Protein AF-A0A8I1U3Y4-F1 (afdb_monomer)

Secondary structure (DSSP, 8-state):
------SHHHHHHHHHHHHH-TT-HHHHHHHHHHHHHHHHHHTT-HHHHHHHHTTS-TTSHHHHHHHHHHHHTT-HHHHHHHHHHHHT-S-HHHHHHHHHHHHHHHHHT-HHHHHHHHHHHHHHHHHHHHHTT-TT----S------------------------

Nearest PDB structures (foldseek):
  4bwr-assembly1_A  TM=6.584E-01  e=5.621E-01  Escherichia coli CFT073
  2vgy-assembly1_A-2  TM=5.028E-01  e=1.736E+00  Yersinia enterocolitica
  1wy6-assembly1_A  TM=3.245E-01  e=4.566E+00  Sulfurisphaera tokodaii
  6l88-assembly1_D  TM=1.968E-01  e=3.308E+00  Homo sapiens

Solvent-accessible surface area (backbone atoms only — not comparable to full-atom values): 9854 Å² total; per-residue (Å²): 132,85,82,77,72,86,45,62,65,54,47,41,54,48,50,54,50,27,71,76,36,76,85,46,63,68,49,52,49,54,50,63,70,48,43,64,59,48,60,66,59,16,82,85,29,24,62,38,24,34,49,57,21,71,75,41,54,87,87,37,71,64,18,52,51,33,22,44,52,8,26,77,64,62,20,64,72,18,24,54,54,37,24,65,60,22,62,72,44,90,46,68,68,38,40,54,50,18,53,52,30,53,52,50,46,65,70,64,68,46,62,67,59,46,48,54,50,52,52,50,54,52,52,54,52,51,51,54,55,46,55,76,72,38,90,82,64,85,85,85,83,82,84,90,81,76,98,73,80,80,87,81,91,82,89,79,91,82,87,81,81,87,82,91,134

Structure (mmCIF, N/CA/C/O backbone):
data_AF-A0A8I1U3Y4-F1
#
_entry.id   AF-A0A8I1U3Y4-F1
#
loop_
_atom_site.group_PDB
_atom_site.id
_atom_site.type_symbol
_atom_site.label_atom_id
_atom_site.label_alt_id
_atom_site.label_comp_id
_atom_site.label_asym_id
_atom_site.label_entity_id
_atom_site.label_seq_id
_atom_site.pdbx_PDB_ins_code
_atom_site.Cartn_x
_atom_site.Cartn_y
_atom_site.Cartn_z
_atom_site.occupancy
_atom_site.B_iso_or_equiv
_atom_site.auth_seq_id
_atom_site.auth_comp_id
_atom_site.auth_asym_id
_atom_site.auth_atom_id
_atom_site.pdbx_PDB_model_num
ATOM 1 N N . MET A 1 1 ? 14.362 -3.508 -29.419 1.00 38.03 1 MET A N 1
ATOM 2 C CA . MET A 1 1 ? 13.524 -2.307 -29.218 1.00 38.03 1 MET A CA 1
ATOM 3 C C . MET A 1 1 ? 13.400 -2.056 -27.725 1.00 38.03 1 MET A C 1
ATOM 5 O O . MET A 1 1 ? 12.827 -2.890 -27.034 1.00 38.03 1 MET A O 1
ATOM 9 N N . SER A 1 2 ? 13.990 -0.974 -27.215 1.00 42.09 2 SER A N 1
ATOM 10 C CA . SER A 1 2 ? 13.897 -0.611 -25.798 1.00 42.09 2 SER A CA 1
ATOM 11 C C . SER A 1 2 ? 12.491 -0.092 -25.514 1.00 42.09 2 SER A C 1
ATOM 13 O O . SER A 1 2 ? 12.104 0.965 -26.009 1.00 42.09 2 SER A O 1
ATOM 15 N N . THR A 1 3 ? 11.697 -0.847 -24.757 1.00 50.81 3 THR A N 1
ATOM 16 C CA . THR A 1 3 ? 10.416 -0.363 -24.231 1.00 50.81 3 THR A CA 1
ATOM 17 C C . THR A 1 3 ? 10.704 0.754 -23.236 1.00 50.81 3 THR A C 1
ATOM 19 O O . THR A 1 3 ? 10.991 0.486 -22.074 1.00 50.81 3 THR A O 1
ATOM 22 N N . GLN A 1 4 ? 10.677 2.003 -23.705 1.00 54.47 4 GLN A N 1
ATOM 23 C CA . GLN A 1 4 ? 10.667 3.177 -22.838 1.00 54.47 4 GLN A CA 1
ATOM 24 C C . GLN A 1 4 ? 9.424 3.094 -21.948 1.00 54.47 4 GLN A C 1
ATOM 26 O O . GLN A 1 4 ? 8.303 3.228 -22.436 1.00 54.47 4 GLN A O 1
ATOM 31 N N . ILE A 1 5 ? 9.624 2.862 -20.655 1.00 61.03 5 ILE A N 1
ATOM 32 C CA . ILE A 1 5 ? 8.572 2.991 -19.648 1.00 61.03 5 ILE A CA 1
ATOM 33 C C . ILE A 1 5 ? 8.394 4.483 -19.387 1.00 61.03 5 ILE A C 1
ATOM 35 O O . ILE A 1 5 ? 9.286 5.141 -18.859 1.00 61.03 5 ILE A O 1
ATOM 39 N N . LYS A 1 6 ? 7.270 5.035 -19.857 1.00 65.19 6 LYS A N 1
ATOM 40 C CA . LYS A 1 6 ? 6.999 6.483 -19.858 1.00 65.19 6 LYS A CA 1
ATOM 41 C C . LYS A 1 6 ? 6.148 6.921 -18.668 1.00 65.19 6 LYS A C 1
ATOM 43 O O . LYS A 1 6 ? 5.980 8.119 -18.455 1.00 65.19 6 LYS A O 1
ATOM 48 N N . SER A 1 7 ? 5.594 5.978 -17.903 1.00 72.81 7 SER A N 1
ATOM 49 C CA . SER A 1 7 ? 4.665 6.279 -16.817 1.00 72.81 7 SER A CA 1
ATOM 50 C C . SER A 1 7 ? 4.727 5.284 -15.655 1.00 72.81 7 SER A C 1
ATOM 52 O O . SER A 1 7 ? 5.154 4.139 -15.795 1.00 72.81 7 SER A O 1
ATOM 54 N N . SER A 1 8 ? 4.217 5.721 -14.499 1.00 73.31 8 SER A N 1
ATOM 55 C CA . SER A 1 8 ? 3.997 4.878 -13.314 1.00 73.31 8 SER A CA 1
ATOM 56 C C . SER A 1 8 ? 3.108 3.658 -13.617 1.00 73.31 8 SER A C 1
ATOM 58 O O . SER A 1 8 ? 3.316 2.578 -13.074 1.00 73.31 8 SER A O 1
ATOM 60 N N . LYS A 1 9 ? 2.157 3.809 -14.550 1.00 79.31 9 LYS A N 1
ATOM 61 C CA . LYS A 1 9 ? 1.247 2.744 -14.990 1.00 79.31 9 LYS A CA 1
ATOM 62 C C . LYS A 1 9 ? 1.965 1.659 -15.797 1.00 79.31 9 LYS A C 1
ATOM 64 O O . LYS A 1 9 ? 1.722 0.478 -15.578 1.00 79.31 9 LYS A O 1
ATOM 69 N N . ASP A 1 10 ? 2.871 2.049 -16.692 1.00 80.25 10 ASP A N 1
ATOM 70 C CA . ASP A 1 10 ? 3.675 1.096 -17.472 1.00 80.25 10 ASP A CA 1
ATOM 71 C C . ASP A 1 10 ? 4.596 0.281 -16.554 1.00 80.25 10 ASP A C 1
ATOM 73 O O . ASP A 1 10 ? 4.803 -0.916 -16.751 1.00 80.25 10 ASP A O 1
ATOM 77 N N . PHE A 1 11 ? 5.116 0.926 -15.509 1.00 82.00 11 PHE A N 1
ATOM 78 C CA . PHE A 1 11 ? 5.905 0.261 -14.482 1.00 82.00 11 PHE A CA 1
ATOM 79 C C . PHE A 1 11 ? 5.071 -0.686 -13.614 1.00 82.00 11 PHE A C 1
ATOM 81 O O . PHE A 1 11 ? 5.528 -1.789 -13.329 1.00 82.00 11 PHE A O 1
ATOM 88 N N . ALA A 1 12 ? 3.846 -0.301 -13.246 1.00 82.06 12 ALA A N 1
ATOM 89 C CA . ALA A 1 12 ? 2.911 -1.180 -12.549 1.00 82.06 12 ALA A CA 1
ATOM 90 C C . ALA A 1 12 ? 2.664 -2.473 -13.336 1.00 82.06 12 ALA A C 1
ATOM 92 O O . ALA A 1 12 ? 2.852 -3.561 -12.803 1.00 82.06 12 ALA A O 1
ATOM 93 N N . ALA A 1 13 ? 2.363 -2.348 -14.632 1.00 84.94 13 ALA A N 1
ATOM 94 C CA . ALA A 1 13 ? 2.159 -3.497 -15.507 1.00 84.94 13 ALA A CA 1
ATOM 95 C C . ALA A 1 13 ? 3.409 -4.389 -15.598 1.00 84.94 13 ALA A C 1
ATOM 97 O O . ALA A 1 13 ? 3.304 -5.613 -15.618 1.00 84.94 13 ALA A O 1
ATOM 98 N N . LEU A 1 14 ? 4.606 -3.792 -15.623 1.00 83.69 14 LEU A N 1
ATOM 99 C CA . LEU A 1 14 ? 5.853 -4.553 -15.613 1.00 83.69 14 LEU A CA 1
ATOM 100 C C . LEU A 1 14 ? 6.070 -5.300 -14.286 1.00 83.69 14 LEU A C 1
ATOM 102 O O . LEU A 1 14 ? 6.526 -6.443 -14.303 1.00 83.69 14 LEU A O 1
ATOM 106 N N . ILE A 1 15 ? 5.743 -4.682 -13.150 1.00 82.94 15 ILE A N 1
ATOM 107 C CA . ILE A 1 15 ? 5.801 -5.343 -11.841 1.00 82.94 15 ILE A CA 1
ATOM 10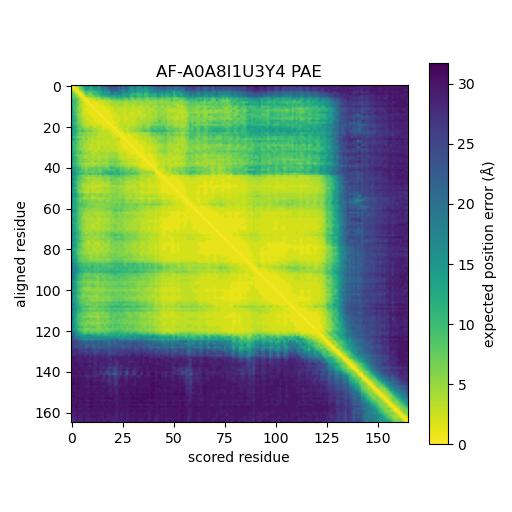8 C C . ILE A 1 15 ? 4.826 -6.515 -11.792 1.00 82.94 15 ILE A C 1
ATOM 110 O O . ILE A 1 15 ? 5.230 -7.602 -11.383 1.00 82.94 15 ILE A O 1
ATOM 114 N N . ASP A 1 16 ? 3.591 -6.326 -12.252 1.00 83.94 16 ASP A N 1
ATOM 115 C CA . ASP A 1 16 ? 2.588 -7.391 -12.293 1.00 83.94 16 ASP A CA 1
ATOM 116 C C . ASP A 1 16 ? 3.082 -8.571 -13.147 1.00 83.94 16 ASP A C 1
ATOM 118 O O . ASP A 1 16 ? 2.951 -9.732 -12.759 1.00 83.94 16 ASP A O 1
ATOM 122 N N . LEU A 1 17 ? 3.739 -8.297 -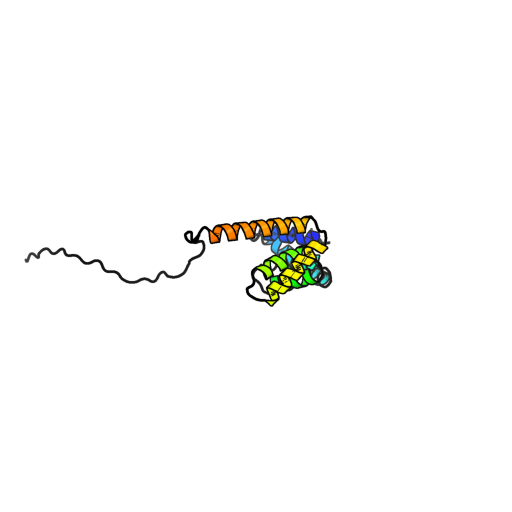14.281 1.00 84.00 17 LEU A N 1
ATOM 123 C CA . LEU A 1 17 ? 4.355 -9.333 -15.116 1.00 84.00 17 LEU A CA 1
ATOM 124 C C . LEU A 1 17 ? 5.479 -10.088 -14.397 1.00 84.00 17 LEU A C 1
ATOM 126 O O . LEU A 1 17 ? 5.538 -11.310 -14.520 1.00 84.00 17 LEU A O 1
ATOM 130 N N . VAL A 1 18 ? 6.338 -9.401 -13.633 1.00 82.50 18 VAL A N 1
ATOM 131 C CA . VAL A 1 18 ? 7.387 -10.048 -12.818 1.00 82.50 18 VAL A CA 1
ATOM 132 C C . VAL A 1 18 ? 6.784 -10.892 -11.702 1.00 82.50 18 VAL A C 1
ATOM 134 O O . VAL A 1 18 ? 7.274 -11.987 -11.442 1.00 82.50 18 VAL A O 1
ATOM 137 N N . GLN A 1 19 ? 5.733 -10.411 -11.040 1.00 79.12 19 GLN A N 1
ATOM 138 C CA . GLN A 1 19 ? 5.074 -11.146 -9.960 1.00 79.12 19 GLN A CA 1
ATOM 139 C C . GLN A 1 19 ? 4.374 -12.408 -10.475 1.00 79.12 19 GLN A C 1
ATOM 141 O O . GLN A 1 19 ? 4.432 -13.444 -9.816 1.00 79.12 19 GLN A O 1
ATOM 146 N N . ASN A 1 20 ? 3.788 -12.344 -11.672 1.00 82.81 20 ASN A N 1
ATOM 147 C CA . ASN A 1 20 ? 3.173 -13.496 -12.333 1.00 82.81 20 ASN A CA 1
ATOM 148 C C . ASN A 1 20 ? 4.203 -14.446 -12.969 1.00 82.81 20 ASN A C 1
ATOM 150 O O . ASN A 1 20 ? 3.927 -15.633 -13.117 1.00 82.81 20 ASN A O 1
ATOM 154 N N . ASN A 1 21 ? 5.394 -13.949 -13.322 1.00 81.75 21 ASN A N 1
ATOM 155 C CA . ASN A 1 21 ? 6.469 -14.726 -13.950 1.00 81.75 21 ASN A CA 1
ATOM 156 C C . ASN A 1 21 ? 7.801 -14.551 -13.191 1.00 81.75 21 ASN A C 1
ATOM 158 O O . ASN A 1 21 ? 8.780 -14.042 -13.747 1.00 81.75 21 ASN A O 1
ATOM 162 N N . PRO A 1 22 ? 7.891 -14.989 -11.920 1.00 75.69 22 PRO A N 1
ATOM 163 C CA . PRO A 1 22 ? 9.023 -14.676 -11.045 1.00 75.69 22 PRO A CA 1
ATOM 164 C C . PRO A 1 22 ? 10.327 -15.372 -11.445 1.00 75.69 22 PRO A C 1
ATOM 166 O O . PRO A 1 22 ? 11.389 -15.028 -10.921 1.00 75.69 22 PRO A O 1
ATOM 169 N N . HIS A 1 23 ? 10.282 -16.348 -12.349 1.00 81.31 23 HIS A N 1
ATOM 170 C CA . HIS A 1 23 ? 11.462 -17.057 -12.848 1.00 81.31 23 HIS A CA 1
ATOM 171 C C . HIS A 1 23 ? 11.950 -16.542 -14.200 1.00 81.31 23 HIS A C 1
ATOM 173 O O . HIS A 1 23 ? 13.031 -16.939 -14.622 1.00 81.31 23 HIS A O 1
ATOM 179 N N . ASP A 1 24 ? 11.213 -15.637 -14.847 1.00 83.88 24 ASP A N 1
ATOM 180 C CA . ASP A 1 24 ? 11.616 -15.082 -16.132 1.00 83.88 24 ASP A CA 1
ATOM 181 C C . ASP A 1 24 ? 12.662 -13.961 -15.928 1.00 83.88 24 ASP A C 1
ATOM 183 O O . ASP A 1 24 ? 12.355 -12.897 -15.367 1.00 83.88 24 ASP A O 1
ATOM 187 N N . PRO A 1 25 ? 13.922 -14.172 -16.352 1.00 83.12 25 PRO A N 1
ATOM 188 C CA . PRO A 1 25 ? 14.978 -13.181 -16.194 1.00 83.12 25 PRO A CA 1
ATOM 189 C C . PRO A 1 25 ? 14.745 -11.924 -17.044 1.00 83.12 25 PRO A C 1
ATOM 191 O O . PRO A 1 25 ? 15.217 -10.851 -16.665 1.00 83.12 25 PRO A O 1
ATOM 194 N N . TYR A 1 26 ? 13.992 -12.011 -18.145 1.00 86.38 26 TYR A N 1
ATOM 195 C CA . TYR A 1 26 ? 13.726 -10.880 -19.033 1.00 86.38 26 TYR A CA 1
ATOM 196 C C . TYR A 1 26 ? 12.961 -9.767 -18.315 1.00 86.38 26 TYR A C 1
ATOM 198 O O . TYR A 1 26 ? 13.356 -8.598 -18.356 1.00 86.38 26 TYR A O 1
ATOM 206 N N . PHE A 1 27 ? 11.890 -10.120 -17.600 1.00 81.06 27 PHE A N 1
ATOM 207 C CA . PHE A 1 27 ? 11.088 -9.131 -16.883 1.00 81.06 27 PHE A CA 1
ATOM 208 C C . PHE A 1 27 ? 11.844 -8.546 -15.686 1.00 81.06 27 PHE A C 1
ATOM 210 O O . PHE A 1 27 ? 11.756 -7.342 -15.437 1.00 81.06 27 PHE A O 1
ATOM 217 N N . LYS A 1 28 ? 12.668 -9.351 -15.000 1.00 80.44 28 LYS A N 1
ATOM 218 C CA . LYS A 1 28 ? 13.553 -8.853 -13.934 1.00 80.44 28 LYS A CA 1
ATOM 219 C C . LYS A 1 28 ? 14.552 -7.825 -14.454 1.00 80.44 28 LYS A C 1
ATOM 221 O O . LYS A 1 28 ? 14.709 -6.774 -13.834 1.00 80.44 28 LYS A O 1
ATOM 226 N N . MET A 1 29 ? 15.192 -8.099 -15.592 1.00 84.38 29 MET A N 1
ATOM 227 C CA . MET A 1 29 ? 16.122 -7.157 -16.219 1.00 84.38 29 MET A CA 1
ATOM 228 C C . MET A 1 29 ? 15.426 -5.848 -16.584 1.00 84.38 29 MET A C 1
ATOM 230 O O . MET A 1 29 ? 15.912 -4.785 -16.208 1.00 84.38 29 MET A O 1
ATOM 234 N N . LYS A 1 30 ? 14.241 -5.910 -17.203 1.00 84.06 30 LYS A N 1
ATOM 235 C CA . LYS A 1 30 ? 13.462 -4.703 -17.507 1.00 84.06 30 LYS A CA 1
ATOM 236 C C . LYS A 1 30 ? 13.128 -3.881 -16.269 1.00 84.06 30 LYS A C 1
ATOM 238 O O . LYS A 1 30 ? 13.202 -2.658 -16.329 1.00 84.06 30 LYS A O 1
ATOM 243 N N . VAL A 1 31 ? 12.772 -4.521 -15.150 1.00 82.88 31 VAL A N 1
ATOM 244 C CA . VAL A 1 31 ? 12.502 -3.793 -13.900 1.00 82.88 31 VAL A CA 1
ATOM 245 C C . VAL A 1 31 ? 13.768 -3.093 -13.417 1.00 82.88 31 VAL A C 1
ATOM 247 O O . VAL A 1 31 ? 13.700 -1.923 -13.049 1.00 82.88 31 VAL A O 1
ATOM 250 N N . MET A 1 32 ? 14.922 -3.763 -13.454 1.00 83.62 32 MET A N 1
ATOM 251 C CA . MET A 1 32 ? 16.201 -3.168 -13.050 1.00 83.62 32 MET A CA 1
ATOM 252 C C . MET A 1 32 ? 16.618 -1.987 -13.936 1.00 83.62 32 MET A C 1
ATOM 254 O O . MET A 1 32 ? 17.149 -1.011 -13.412 1.00 83.62 32 MET A O 1
ATOM 258 N N . GLU A 1 33 ? 16.331 -2.028 -15.239 1.00 84.56 33 GLU A N 1
ATOM 259 C CA . GLU A 1 33 ? 16.625 -0.930 -16.172 1.00 84.56 33 GLU A CA 1
ATOM 260 C C . GLU A 1 33 ? 15.839 0.350 -15.850 1.00 84.56 33 GLU A C 1
ATOM 262 O O . GLU A 1 33 ? 16.382 1.454 -15.914 1.00 84.56 33 GLU A O 1
ATOM 267 N N . VAL A 1 34 ? 14.562 0.221 -15.480 1.00 79.69 34 VAL A N 1
ATOM 268 C CA . VAL A 1 34 ? 13.661 1.371 -15.261 1.00 79.69 34 VAL A CA 1
ATOM 269 C C . VAL A 1 34 ? 13.599 1.821 -13.800 1.00 79.69 34 VAL A C 1
ATOM 271 O O . VAL A 1 34 ? 13.146 2.929 -13.501 1.00 79.69 34 VAL A O 1
ATOM 274 N N . LEU A 1 35 ? 14.083 0.990 -12.873 1.00 81.75 35 LEU A N 1
ATOM 275 C CA . LEU A 1 35 ? 14.062 1.257 -11.437 1.00 81.75 35 LEU A CA 1
ATOM 276 C C . LEU A 1 35 ? 14.708 2.600 -11.048 1.00 81.75 35 LEU A C 1
ATOM 278 O O . LEU A 1 35 ? 14.119 3.296 -10.218 1.00 81.75 35 LEU A O 1
ATOM 282 N N . PRO A 1 36 ? 15.864 3.021 -11.606 1.00 83.81 36 PRO A N 1
ATOM 283 C CA . PRO A 1 36 ? 16.452 4.318 -11.273 1.00 83.81 36 PRO A CA 1
ATOM 284 C C . PRO A 1 36 ? 15.537 5.495 -11.630 1.00 83.81 36 PRO A C 1
ATOM 286 O O . PRO A 1 36 ? 15.427 6.444 -10.856 1.00 83.81 36 PRO A O 1
ATOM 289 N N . GLN A 1 37 ? 14.838 5.412 -12.767 1.00 79.56 37 GLN A N 1
ATOM 290 C CA . GLN A 1 37 ? 13.926 6.459 -13.236 1.00 79.56 37 GLN A CA 1
ATOM 291 C C . GLN A 1 37 ? 12.701 6.563 -12.330 1.00 79.56 37 GLN A C 1
ATOM 293 O O . GLN A 1 37 ? 12.333 7.657 -11.901 1.00 79.56 37 GLN A O 1
ATOM 298 N N . ILE A 1 38 ? 12.116 5.420 -11.963 1.00 79.31 38 ILE A N 1
ATOM 299 C CA . ILE A 1 38 ? 10.991 5.389 -11.028 1.00 79.31 38 ILE A CA 1
ATOM 300 C C . ILE A 1 38 ? 11.426 5.884 -9.652 1.00 79.31 38 ILE A C 1
ATOM 302 O O . ILE A 1 38 ? 10.734 6.712 -9.079 1.00 79.31 38 ILE A O 1
ATOM 306 N N . LYS A 1 39 ? 12.586 5.465 -9.130 1.00 82.38 39 LYS A N 1
ATOM 307 C CA . LYS A 1 39 ? 13.111 5.970 -7.848 1.00 82.38 39 LYS A CA 1
ATOM 308 C C . LYS A 1 39 ? 13.292 7.489 -7.854 1.00 82.38 39 LYS A C 1
ATOM 310 O O . LYS A 1 39 ? 12.984 8.137 -6.857 1.00 82.38 39 LYS A O 1
ATOM 315 N N . ALA A 1 40 ? 13.764 8.059 -8.962 1.00 81.81 40 ALA A N 1
ATOM 316 C CA . ALA A 1 40 ? 13.895 9.505 -9.110 1.00 81.81 40 ALA A CA 1
ATOM 317 C C . ALA A 1 40 ? 12.526 10.209 -9.125 1.00 81.81 40 ALA A C 1
ATOM 319 O O . ALA A 1 40 ? 12.355 11.213 -8.435 1.00 81.81 40 ALA A O 1
ATOM 320 N N . GLY A 1 41 ? 11.550 9.663 -9.858 1.00 75.31 41 GLY A N 1
ATOM 321 C CA . GLY A 1 41 ? 10.194 10.217 -9.959 1.00 75.31 41 GLY A CA 1
ATOM 322 C C . GLY A 1 41 ? 9.288 9.939 -8.753 1.00 75.31 41 GLY A C 1
ATOM 323 O O . GLY A 1 41 ? 8.304 10.646 -8.551 1.00 75.31 41 GLY A O 1
ATOM 324 N N . ALA A 1 42 ? 9.611 8.936 -7.937 1.00 80.81 42 ALA A N 1
ATOM 325 C CA . ALA A 1 42 ? 8.781 8.489 -6.825 1.00 80.81 42 ALA A CA 1
ATOM 326 C C . ALA A 1 42 ? 8.791 9.462 -5.643 1.00 80.81 42 ALA A C 1
ATOM 328 O O . ALA A 1 42 ? 7.779 9.567 -4.967 1.00 80.81 42 ALA A O 1
ATOM 329 N N . LYS A 1 43 ? 9.865 10.239 -5.434 1.00 76.62 43 LYS A N 1
ATOM 330 C CA . LYS A 1 43 ? 10.036 11.108 -4.249 1.00 76.62 43 LYS A CA 1
ATO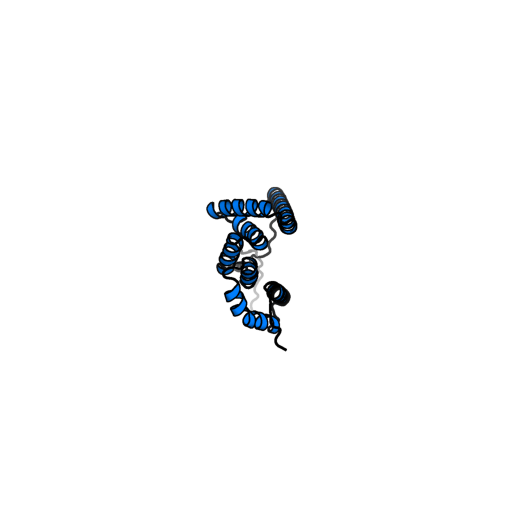M 331 C C . LYS A 1 43 ? 8.803 11.941 -3.875 1.00 76.62 43 LYS A C 1
ATOM 333 O O . LYS A 1 43 ? 8.529 12.099 -2.697 1.00 76.62 43 LYS A O 1
ATOM 338 N N . ASN A 1 44 ? 8.062 12.429 -4.872 1.00 80.94 44 ASN A N 1
ATOM 339 C CA . ASN A 1 44 ? 6.865 13.251 -4.671 1.00 80.94 44 ASN A CA 1
ATOM 340 C C . ASN A 1 44 ? 5.613 12.671 -5.355 1.00 80.94 44 ASN A C 1
ATOM 342 O O . ASN A 1 44 ? 4.611 13.368 -5.494 1.00 80.94 44 ASN A O 1
ATOM 346 N N . ASN A 1 45 ? 5.665 11.426 -5.840 1.00 88.44 45 ASN A N 1
ATOM 347 C CA . ASN A 1 45 ? 4.538 10.782 -6.508 1.00 88.44 45 ASN A CA 1
ATOM 348 C C . ASN A 1 45 ? 4.081 9.568 -5.681 1.00 88.44 45 ASN A C 1
ATOM 350 O O . ASN A 1 45 ? 4.724 8.514 -5.733 1.00 88.44 45 ASN A O 1
ATOM 354 N N . PRO A 1 46 ? 2.956 9.682 -4.950 1.00 91.25 46 PRO A N 1
ATOM 355 C CA . PRO A 1 46 ? 2.509 8.644 -4.024 1.00 91.25 46 PRO A CA 1
ATOM 356 C C . PRO A 1 46 ? 2.171 7.327 -4.735 1.00 91.25 46 PRO A C 1
ATOM 358 O O . PRO A 1 46 ? 2.397 6.246 -4.192 1.00 91.25 46 PRO A O 1
ATOM 361 N N . LEU A 1 47 ? 1.686 7.385 -5.979 1.00 88.88 47 LEU A N 1
ATOM 362 C CA . LEU A 1 47 ? 1.398 6.191 -6.772 1.00 88.88 47 LEU A CA 1
ATOM 363 C C . LEU A 1 47 ? 2.687 5.516 -7.264 1.00 88.88 47 LEU A C 1
ATOM 365 O O . LEU A 1 47 ? 2.788 4.292 -7.256 1.00 88.88 47 LEU A O 1
ATOM 369 N N . ALA A 1 48 ? 3.700 6.291 -7.654 1.00 88.38 48 ALA A N 1
ATOM 370 C CA . ALA A 1 48 ? 4.997 5.734 -8.037 1.00 88.38 48 ALA A CA 1
ATOM 371 C C . ALA A 1 48 ? 5.737 5.113 -6.839 1.00 88.38 48 ALA A C 1
ATOM 373 O O . ALA A 1 48 ? 6.338 4.052 -6.997 1.00 88.38 48 ALA A O 1
ATOM 374 N N . LEU A 1 49 ? 5.650 5.705 -5.638 1.00 90.69 49 LEU A N 1
ATOM 375 C CA . LEU A 1 49 ? 6.149 5.075 -4.404 1.00 90.69 49 LEU A CA 1
ATOM 376 C C . LEU A 1 49 ? 5.413 3.776 -4.099 1.00 90.69 49 LEU A C 1
ATOM 378 O O . LEU A 1 49 ? 6.047 2.778 -3.762 1.00 90.69 49 LEU A O 1
ATOM 382 N N . TYR A 1 50 ? 4.091 3.765 -4.270 1.00 92.62 50 TYR A N 1
ATOM 383 C CA . TYR A 1 50 ? 3.299 2.556 -4.099 1.00 92.62 50 TYR A CA 1
ATOM 384 C C . TYR A 1 50 ? 3.778 1.428 -5.021 1.00 92.62 50 TYR A C 1
ATOM 386 O O . TYR A 1 50 ? 4.039 0.322 -4.550 1.00 92.62 50 TYR A O 1
ATOM 394 N N . HIS A 1 51 ? 3.970 1.702 -6.314 1.00 89.56 51 HIS A N 1
ATOM 395 C CA . HIS A 1 51 ? 4.498 0.695 -7.236 1.00 89.56 51 HIS A CA 1
ATOM 396 C C . HIS A 1 51 ? 5.948 0.322 -6.916 1.00 89.56 51 HIS A C 1
ATOM 398 O O . HIS A 1 51 ? 6.284 -0.856 -6.946 1.00 89.56 51 HIS A O 1
ATOM 404 N N . LEU A 1 52 ? 6.800 1.273 -6.522 1.00 88.88 52 LEU A N 1
ATOM 405 C CA . LEU A 1 52 ? 8.163 0.973 -6.074 1.00 88.88 52 LEU A CA 1
ATOM 406 C C . LEU A 1 52 ? 8.167 -0.018 -4.902 1.00 88.88 52 LEU A C 1
ATOM 408 O O . LEU A 1 52 ? 8.986 -0.937 -4.884 1.00 88.88 52 LEU A O 1
ATOM 412 N N . ALA A 1 53 ? 7.234 0.126 -3.957 1.00 91.62 53 ALA A N 1
ATOM 413 C CA . ALA A 1 53 ? 7.117 -0.792 -2.833 1.00 91.62 53 ALA A CA 1
ATOM 414 C C . ALA A 1 53 ? 6.869 -2.237 -3.288 1.00 91.62 53 ALA A C 1
ATOM 416 O O . ALA A 1 53 ? 7.402 -3.158 -2.680 1.00 91.62 53 ALA A O 1
ATOM 417 N N . LYS A 1 54 ? 6.131 -2.450 -4.386 1.00 89.31 54 LYS A N 1
ATOM 418 C CA . LYS A 1 54 ? 5.774 -3.783 -4.906 1.00 89.31 54 LYS A CA 1
ATOM 419 C C . LYS A 1 54 ? 6.946 -4.593 -5.467 1.00 89.31 54 LYS A C 1
ATOM 421 O O . LYS A 1 54 ? 6.778 -5.780 -5.736 1.00 89.31 54 LYS A O 1
ATOM 426 N N . ILE A 1 55 ? 8.124 -3.986 -5.606 1.00 86.25 55 ILE A N 1
ATOM 427 C CA . ILE A 1 55 ? 9.371 -4.701 -5.920 1.00 86.25 55 ILE A CA 1
ATOM 428 C C . ILE A 1 55 ? 9.935 -5.394 -4.682 1.00 86.25 55 ILE A C 1
ATOM 430 O O . ILE A 1 55 ? 10.577 -6.440 -4.784 1.00 86.25 55 ILE A O 1
ATOM 434 N N . TYR A 1 56 ? 9.740 -4.800 -3.508 1.00 86.31 56 TYR A N 1
ATOM 435 C CA . TYR A 1 56 ? 10.267 -5.348 -2.271 1.00 86.31 56 TYR A CA 1
ATOM 436 C C . TYR A 1 56 ? 9.414 -6.525 -1.798 1.00 86.31 56 TYR A C 1
ATOM 438 O O . TYR A 1 56 ? 8.199 -6.556 -1.988 1.00 86.31 56 TYR A O 1
ATOM 446 N N . SER A 1 57 ? 10.053 -7.486 -1.124 1.00 85.56 57 SER A N 1
ATOM 447 C CA . SER A 1 57 ? 9.328 -8.580 -0.472 1.00 85.56 57 SER A CA 1
ATOM 448 C C . SER A 1 57 ? 8.322 -8.012 0.542 1.00 85.56 57 SER A C 1
ATOM 450 O O . SER A 1 57 ? 8.722 -7.146 1.330 1.00 85.56 57 SER A O 1
ATOM 452 N N . PRO A 1 58 ? 7.070 -8.509 0.600 1.00 85.69 58 PRO A N 1
ATOM 453 C CA . PRO A 1 58 ? 6.052 -8.025 1.539 1.00 85.69 58 PRO A CA 1
ATOM 454 C C . PRO A 1 58 ? 6.468 -8.076 3.016 1.00 85.69 58 PRO A C 1
ATOM 456 O O . PRO A 1 58 ? 5.951 -7.310 3.822 1.00 85.69 58 PRO A O 1
ATOM 459 N N . GLN A 1 59 ? 7.411 -8.958 3.368 1.00 85.50 59 GLN A N 1
ATOM 460 C CA . GLN A 1 59 ? 7.937 -9.107 4.732 1.00 85.50 59 GLN A CA 1
ATOM 461 C C . GLN A 1 59 ? 9.129 -8.186 5.035 1.00 85.50 59 GLN A C 1
ATOM 463 O O . GLN A 1 59 ? 9.628 -8.149 6.157 1.00 85.50 59 GLN A O 1
ATOM 468 N N . SER A 1 60 ? 9.631 -7.454 4.040 1.00 90.25 60 SER A N 1
ATOM 469 C CA . SER A 1 60 ? 10.794 -6.588 4.218 1.00 90.25 60 SER A CA 1
ATOM 470 C C . SER A 1 60 ? 10.435 -5.275 4.918 1.00 90.25 60 SER A C 1
ATOM 472 O O . SER A 1 60 ? 9.374 -4.684 4.701 1.00 90.25 60 SER A O 1
ATOM 474 N N . SER A 1 61 ? 11.374 -4.756 5.710 1.00 91.38 61 SER A N 1
ATOM 475 C CA . SER A 1 61 ? 11.257 -3.423 6.312 1.00 91.38 61 SER A CA 1
ATOM 476 C C . SER A 1 61 ? 11.149 -2.316 5.256 1.00 91.38 61 SER A C 1
ATOM 478 O O . SER A 1 61 ? 10.445 -1.330 5.475 1.00 91.38 61 SER A O 1
ATOM 480 N N . LEU A 1 62 ? 11.789 -2.499 4.094 1.00 91.50 62 LEU A N 1
ATOM 481 C CA . LEU A 1 62 ? 11.696 -1.588 2.951 1.00 91.50 62 LEU A CA 1
ATOM 482 C C . LEU A 1 62 ? 10.274 -1.521 2.390 1.00 91.50 62 LEU A C 1
ATOM 484 O O . LEU A 1 62 ? 9.766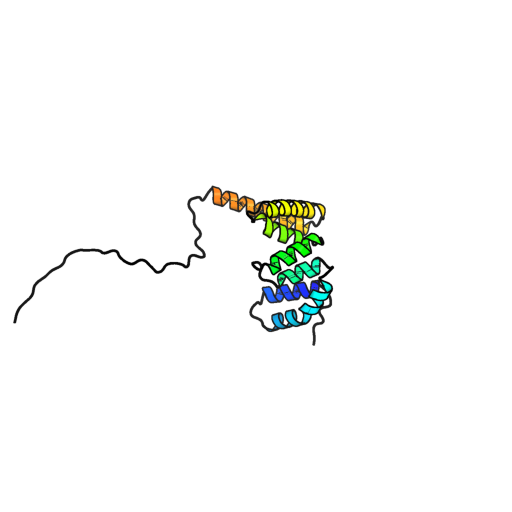 -0.420 2.206 1.00 91.50 62 LEU A O 1
ATOM 488 N N . TYR A 1 63 ? 9.607 -2.665 2.197 1.00 93.25 63 TYR A N 1
ATOM 489 C CA . TYR A 1 63 ? 8.200 -2.698 1.786 1.00 93.25 63 TYR A CA 1
ATOM 490 C C . TYR A 1 63 ? 7.330 -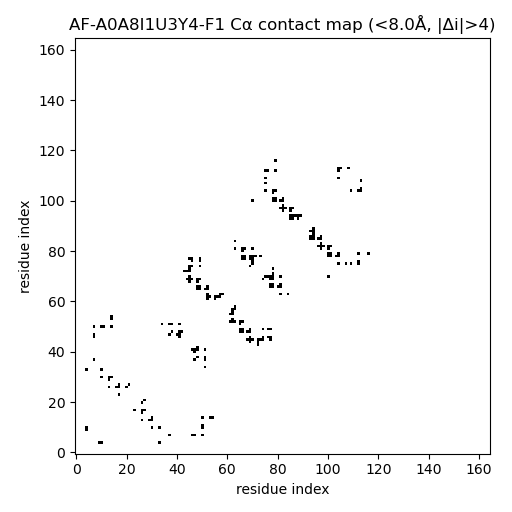1.898 2.754 1.00 93.25 63 TYR A C 1
ATOM 492 O O . TYR A 1 63 ? 6.622 -0.982 2.337 1.00 93.25 63 TYR A O 1
ATOM 500 N N . ARG A 1 64 ? 7.442 -2.194 4.058 1.00 94.38 64 ARG A N 1
ATOM 501 C CA . ARG A 1 64 ? 6.680 -1.496 5.100 1.00 94.38 64 ARG A CA 1
ATOM 502 C C . ARG A 1 64 ? 6.910 0.012 5.039 1.00 94.38 64 ARG A C 1
ATOM 504 O O . ARG A 1 64 ? 5.945 0.766 4.993 1.00 94.38 64 ARG A O 1
ATOM 511 N N . LYS A 1 65 ? 8.173 0.445 5.020 1.00 94.94 65 LYS A N 1
ATOM 512 C CA . LYS A 1 65 ? 8.532 1.867 5.004 1.00 94.94 65 LYS A CA 1
ATOM 513 C C . LYS A 1 65 ? 7.978 2.574 3.766 1.00 94.94 65 LYS A C 1
ATOM 515 O O . LYS A 1 65 ? 7.347 3.612 3.906 1.00 94.94 65 LYS A O 1
ATOM 520 N N . THR A 1 66 ? 8.175 2.005 2.578 1.00 94.38 66 THR A N 1
ATOM 521 C CA . THR A 1 66 ? 7.746 2.636 1.322 1.00 94.38 66 THR A CA 1
ATOM 522 C C . THR A 1 66 ? 6.222 2.662 1.175 1.00 94.38 66 THR A C 1
ATOM 524 O O . THR A 1 66 ? 5.686 3.643 0.670 1.00 94.38 66 THR A O 1
ATOM 527 N N . ILE A 1 67 ? 5.500 1.639 1.652 1.00 96.44 67 ILE A N 1
ATOM 528 C CA . ILE A 1 67 ? 4.028 1.664 1.695 1.00 96.44 67 ILE A CA 1
ATOM 529 C C . ILE A 1 67 ? 3.519 2.753 2.642 1.00 96.44 67 ILE A C 1
ATOM 531 O O . ILE A 1 67 ? 2.604 3.485 2.272 1.00 96.44 67 ILE A O 1
ATOM 535 N N . ILE A 1 68 ? 4.108 2.882 3.835 1.00 95.75 68 ILE A N 1
ATOM 536 C CA . ILE A 1 68 ? 3.725 3.924 4.800 1.00 95.75 68 ILE A CA 1
ATOM 537 C C . ILE A 1 68 ? 3.975 5.317 4.210 1.00 95.75 68 ILE A C 1
ATOM 539 O O . ILE A 1 68 ? 3.077 6.149 4.232 1.00 95.75 68 ILE A O 1
ATOM 543 N N . GLU A 1 69 ? 5.137 5.543 3.598 1.00 95.19 69 GLU A N 1
ATOM 544 C CA . GLU A 1 69 ? 5.476 6.815 2.944 1.00 95.19 69 GLU A CA 1
ATOM 545 C C . GLU A 1 69 ? 4.506 7.151 1.796 1.00 95.19 69 GLU A C 1
ATOM 547 O O . GLU A 1 69 ? 3.984 8.261 1.708 1.00 95.19 69 GLU A O 1
ATOM 552 N N . ALA A 1 70 ? 4.183 6.172 0.944 1.00 95.62 70 ALA A N 1
ATOM 553 C CA . ALA A 1 70 ? 3.194 6.346 -0.120 1.00 95.62 70 ALA A CA 1
ATOM 554 C C . ALA A 1 70 ? 1.789 6.673 0.425 1.00 95.62 70 ALA A C 1
ATOM 556 O O . ALA A 1 70 ? 1.049 7.444 -0.191 1.00 95.62 70 ALA A O 1
ATOM 557 N N . ALA A 1 71 ? 1.417 6.085 1.566 1.00 96.38 71 ALA A N 1
ATOM 558 C CA . ALA A 1 71 ? 0.142 6.318 2.235 1.00 96.38 71 ALA A CA 1
ATOM 559 C C . ALA A 1 71 ? 0.074 7.718 2.861 1.00 96.38 71 ALA A C 1
ATOM 561 O O . ALA A 1 71 ? -0.937 8.403 2.719 1.00 96.38 71 ALA A O 1
ATOM 562 N N . GLU A 1 72 ? 1.154 8.171 3.499 1.00 94.44 72 GLU A N 1
ATOM 563 C CA . GLU A 1 72 ? 1.278 9.523 4.059 1.00 94.44 72 GLU A CA 1
ATOM 564 C C . GLU A 1 72 ? 1.197 10.609 2.981 1.00 94.44 72 GLU A C 1
ATOM 566 O O . GLU A 1 72 ? 0.627 11.672 3.217 1.00 94.44 72 GLU A O 1
ATOM 571 N N . LEU A 1 73 ? 1.685 10.315 1.775 1.00 94.00 73 LEU A N 1
ATOM 572 C CA . LEU A 1 73 ? 1.556 11.185 0.604 1.00 94.00 73 LEU A CA 1
ATOM 573 C C . LEU A 1 73 ? 0.198 11.059 -0.120 1.00 94.00 73 LEU A C 1
ATOM 575 O O . LEU A 1 73 ? -0.018 11.726 -1.131 1.00 94.00 73 LEU A O 1
ATOM 579 N N . GLY A 1 74 ? -0.725 10.228 0.376 1.00 92.56 74 GLY A N 1
ATOM 580 C CA . GLY A 1 74 ? -2.120 10.194 -0.075 1.00 92.56 74 GLY A CA 1
ATOM 581 C C . GLY A 1 74 ? -2.463 9.178 -1.169 1.00 92.56 74 GLY A C 1
ATOM 582 O O . GLY A 1 74 ? -3.524 9.294 -1.780 1.00 92.56 74 GLY A O 1
ATOM 583 N N . SER A 1 75 ? -1.626 8.170 -1.439 1.00 95.06 75 SER A N 1
ATOM 584 C CA . SER A 1 75 ? -2.035 7.065 -2.326 1.00 95.06 75 SER A CA 1
ATOM 585 C C . SER A 1 75 ? -3.124 6.230 -1.650 1.00 95.06 75 SER A C 1
ATOM 587 O O . SER A 1 75 ? -2.863 5.578 -0.641 1.00 95.06 75 SER A O 1
ATOM 589 N N . THR A 1 76 ? -4.334 6.198 -2.218 1.00 94.62 76 THR A N 1
ATOM 590 C CA . THR A 1 76 ? -5.455 5.378 -1.713 1.00 94.62 76 THR A CA 1
ATOM 591 C C . THR A 1 76 ? -5.122 3.888 -1.721 1.00 94.62 76 THR A C 1
ATOM 593 O O . THR A 1 76 ? -5.399 3.186 -0.747 1.00 94.62 76 THR A O 1
ATOM 596 N N . ASN A 1 77 ? -4.410 3.425 -2.752 1.00 95.12 77 ASN A N 1
ATOM 597 C CA . ASN A 1 77 ? -3.869 2.065 -2.824 1.00 95.12 77 ASN A CA 1
ATOM 598 C C . ASN A 1 77 ? -2.916 1.769 -1.652 1.00 95.12 77 ASN A C 1
ATOM 600 O O . ASN A 1 77 ? -2.994 0.714 -1.019 1.00 95.12 77 ASN A O 1
ATOM 604 N N . ALA A 1 78 ? -2.021 2.714 -1.344 1.00 96.69 78 ALA A N 1
ATOM 605 C CA . ALA A 1 78 ? -1.070 2.570 -0.249 1.00 96.69 78 ALA A CA 1
ATOM 606 C C . ALA A 1 78 ? -1.747 2.658 1.119 1.00 96.69 78 ALA A C 1
ATOM 608 O O . ALA A 1 78 ? -1.386 1.896 2.007 1.00 96.69 78 ALA A O 1
ATOM 609 N N . LEU A 1 79 ? -2.750 3.526 1.286 1.00 97.44 79 LEU A N 1
ATOM 610 C CA . LEU A 1 79 ? -3.543 3.625 2.512 1.00 97.44 79 LEU A CA 1
ATOM 611 C C . LEU A 1 79 ? -4.184 2.277 2.862 1.00 97.44 79 LEU A C 1
ATOM 613 O O . LEU A 1 79 ? -4.115 1.847 4.014 1.00 97.44 79 LEU A O 1
ATOM 617 N N . PHE A 1 80 ? -4.749 1.577 1.875 1.00 97.25 80 PHE A N 1
ATOM 618 C CA . PHE A 1 80 ? -5.333 0.254 2.093 1.00 97.25 80 PHE A CA 1
ATOM 619 C C . PHE A 1 80 ? -4.289 -0.808 2.457 1.00 97.25 80 PHE A C 1
ATOM 621 O O . PHE A 1 80 ? -4.484 -1.577 3.402 1.00 97.25 80 PHE A O 1
ATOM 628 N N . ASP A 1 81 ? -3.153 -0.848 1.760 1.00 96.31 81 ASP A N 1
ATOM 629 C CA . ASP A 1 81 ? -2.085 -1.799 2.083 1.00 96.31 81 ASP A CA 1
ATOM 630 C C . ASP A 1 81 ? -1.418 -1.505 3.435 1.00 96.31 81 ASP A C 1
ATOM 632 O O . ASP A 1 81 ? -1.124 -2.437 4.188 1.00 96.31 81 ASP A O 1
ATOM 636 N N . ALA A 1 82 ? -1.244 -0.230 3.785 1.00 96.38 82 ALA A N 1
ATOM 637 C CA . ALA A 1 82 ? -0.744 0.203 5.084 1.00 96.38 82 ALA A CA 1
ATOM 638 C C . ALA A 1 82 ? -1.718 -0.174 6.206 1.00 96.38 82 ALA A C 1
ATOM 640 O O . ALA A 1 82 ? -1.288 -0.687 7.238 1.00 96.38 82 ALA A O 1
ATOM 641 N N . TYR A 1 83 ? -3.027 0.008 5.992 1.00 96.56 83 TYR A N 1
ATOM 642 C CA . TYR A 1 83 ? -4.056 -0.436 6.930 1.00 96.56 83 TYR A CA 1
ATOM 643 C C . TYR A 1 83 ? -3.932 -1.935 7.224 1.00 96.56 83 TYR A C 1
ATOM 645 O O . TYR A 1 83 ? -3.802 -2.305 8.388 1.00 96.56 83 TYR A O 1
ATOM 653 N N . LYS A 1 84 ? -3.882 -2.789 6.191 1.00 94.56 84 LYS A N 1
ATOM 654 C CA . LYS A 1 84 ? -3.750 -4.249 6.361 1.00 94.56 84 LYS A CA 1
ATOM 655 C C . LYS A 1 84 ? -2.483 -4.650 7.113 1.00 94.56 84 LYS A C 1
ATOM 657 O O . LYS A 1 84 ? -2.498 -5.613 7.877 1.00 94.56 84 LYS A O 1
ATOM 662 N N . LEU A 1 85 ? -1.380 -3.944 6.865 1.00 93.38 85 LEU A N 1
ATOM 663 C CA . LEU A 1 85 ? -0.101 -4.211 7.514 1.00 93.38 85 LEU A CA 1
ATOM 664 C C . LEU A 1 85 ? -0.159 -3.865 9.006 1.00 93.38 85 LEU A C 1
ATOM 666 O O . LEU A 1 85 ? 0.272 -4.654 9.843 1.00 93.38 85 LEU A O 1
ATOM 670 N N . LEU A 1 86 ? -0.699 -2.693 9.339 1.00 94.00 86 LEU A N 1
ATOM 671 C CA . LEU A 1 86 ? -0.695 -2.163 10.701 1.00 94.00 86 LEU A CA 1
ATOM 672 C C . LEU A 1 86 ? -1.832 -2.720 11.568 1.00 94.00 86 LEU A C 1
ATOM 674 O O . LEU A 1 86 ? -1.656 -2.859 12.775 1.00 94.00 86 LEU A O 1
ATOM 678 N N . SER A 1 87 ? -2.97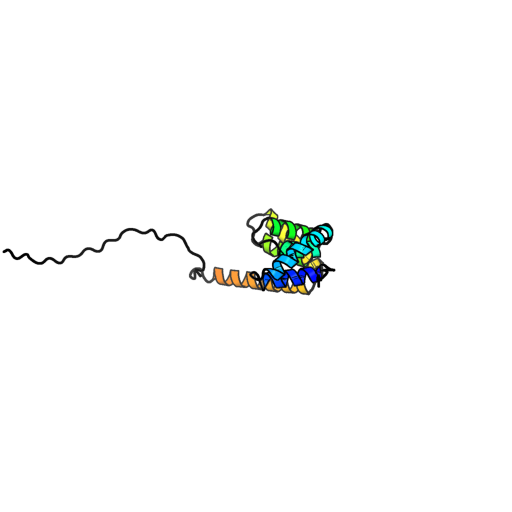2 -3.095 10.979 1.00 92.31 87 SER A N 1
ATOM 679 C CA . SER A 1 87 ? -4.122 -3.635 11.720 1.00 92.31 87 SER A CA 1
ATOM 680 C C . SER A 1 87 ? -3.835 -4.987 12.377 1.00 92.31 87 SER A C 1
ATOM 682 O O . SER A 1 87 ? -4.504 -5.346 13.339 1.00 92.31 87 SER A O 1
ATOM 684 N N . LYS A 1 88 ? -2.846 -5.730 11.867 1.00 88.56 88 LYS A N 1
ATOM 685 C CA . LYS A 1 88 ? -2.399 -7.023 12.412 1.00 88.56 88 LYS A CA 1
ATOM 686 C C . LYS A 1 88 ? -1.288 -6.890 13.458 1.00 88.56 88 LYS A C 1
ATOM 688 O O . LYS A 1 88 ? -0.846 -7.893 14.008 1.00 88.56 88 LYS A O 1
ATOM 693 N N . SER A 1 89 ? -0.797 -5.676 13.702 1.00 88.69 89 SER A N 1
ATOM 694 C CA . SER A 1 89 ? 0.267 -5.432 14.670 1.00 88.69 89 SER A CA 1
ATOM 695 C C . SER A 1 89 ? -0.274 -5.434 16.101 1.00 88.69 89 SER A C 1
ATOM 697 O O . SER A 1 89 ? -1.357 -4.915 16.384 1.00 88.69 89 SER A O 1
ATOM 699 N N . ASN A 1 90 ? 0.530 -5.956 17.027 1.00 89.69 90 ASN A N 1
ATOM 700 C CA . ASN A 1 90 ? 0.261 -5.888 18.466 1.00 89.69 90 ASN A CA 1
ATOM 701 C C . ASN A 1 90 ? 0.694 -4.544 19.082 1.00 89.69 90 ASN A C 1
ATOM 703 O O . ASN A 1 90 ? 0.498 -4.312 20.274 1.00 89.69 90 ASN A O 1
ATOM 707 N N . GLN A 1 91 ? 1.311 -3.652 18.301 1.00 93.12 91 GLN A N 1
ATOM 708 C CA . GLN A 1 91 ? 1.765 -2.355 18.790 1.00 93.12 91 GLN A CA 1
ATOM 709 C C . GLN A 1 91 ? 0.622 -1.337 18.780 1.00 93.12 91 GLN A C 1
ATOM 711 O O . GLN A 1 91 ? 0.022 -1.066 17.742 1.00 93.12 91 GLN A O 1
ATOM 716 N N . SER A 1 92 ? 0.370 -0.703 19.928 1.00 92.31 92 SER A N 1
ATOM 717 C CA . SER A 1 92 ? -0.691 0.308 20.074 1.00 92.31 92 SER A CA 1
ATOM 718 C C . SER A 1 92 ? -0.562 1.459 19.063 1.00 92.31 92 SER A C 1
ATOM 720 O O . SER A 1 92 ? -1.555 1.878 18.471 1.00 92.31 92 SER A O 1
ATOM 722 N N . ASN A 1 93 ? 0.666 1.920 18.790 1.00 94.25 93 ASN A N 1
ATOM 723 C CA . ASN A 1 93 ? 0.910 2.977 17.802 1.00 94.25 93 ASN A CA 1
ATOM 724 C C . ASN A 1 93 ? 0.486 2.555 16.382 1.00 94.25 93 ASN A C 1
ATOM 726 O O . ASN A 1 93 ? -0.195 3.306 15.687 1.00 94.25 93 ASN A O 1
ATOM 730 N N . ASP A 1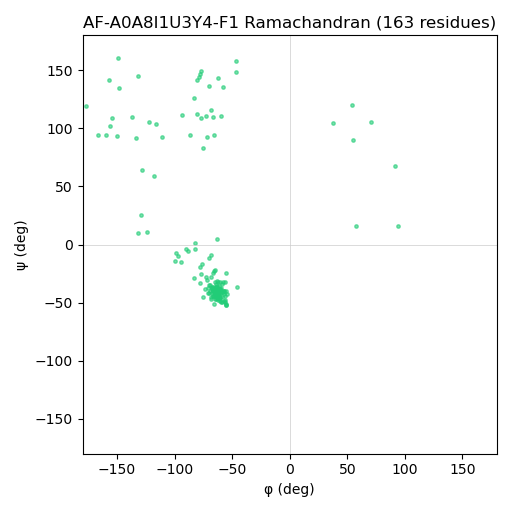 94 ? 0.813 1.325 15.979 1.00 93.44 94 ASP A N 1
ATOM 731 C CA . ASP A 1 94 ? 0.416 0.788 14.675 1.00 93.44 94 ASP A CA 1
ATOM 732 C C . ASP A 1 94 ? -1.110 0.704 14.557 1.00 93.44 94 ASP A C 1
ATOM 734 O O . ASP A 1 94 ? -1.681 1.112 13.547 1.00 93.44 94 ASP A O 1
ATOM 738 N N . GLN A 1 95 ? -1.795 0.262 15.613 1.00 94.00 95 GLN A N 1
ATOM 739 C CA . GLN A 1 95 ? -3.258 0.198 15.637 1.00 94.00 95 GLN A CA 1
ATOM 740 C C . GLN A 1 95 ? -3.907 1.586 15.557 1.00 94.00 95 GLN A C 1
ATOM 742 O O . GLN A 1 95 ? -4.911 1.768 14.863 1.00 94.00 95 GLN A O 1
ATOM 747 N N . GLN A 1 96 ? -3.346 2.586 16.241 1.00 95.25 96 GLN A N 1
ATOM 748 C CA . GLN A 1 96 ? -3.807 3.971 16.135 1.00 95.25 96 GLN A CA 1
ATOM 749 C C . GLN A 1 96 ? -3.611 4.516 14.719 1.00 95.25 96 GLN A C 1
ATOM 751 O O . GLN A 1 96 ? -4.517 5.143 14.167 1.00 95.25 96 GLN A O 1
ATOM 756 N N . GLN A 1 97 ? -2.461 4.242 14.108 1.00 95.12 97 GLN A N 1
ATOM 757 C CA . GLN A 1 97 ? -2.172 4.666 12.745 1.00 95.12 97 GLN A CA 1
ATOM 758 C C . GLN A 1 97 ? -3.075 3.956 11.723 1.00 95.12 97 GLN A C 1
ATOM 760 O O . GLN A 1 97 ? -3.611 4.606 10.827 1.00 95.12 97 GLN A O 1
ATOM 765 N N . ALA A 1 98 ? -3.357 2.663 11.908 1.00 95.69 98 ALA A N 1
ATOM 766 C CA . ALA A 1 98 ? -4.310 1.919 11.088 1.00 95.69 98 ALA A CA 1
ATOM 767 C C . ALA A 1 98 ? -5.707 2.562 11.112 1.00 95.69 98 ALA A C 1
ATOM 769 O O . ALA A 1 98 ? -6.328 2.723 10.063 1.00 95.69 98 ALA A O 1
ATOM 770 N N . LYS A 1 99 ? -6.190 3.008 12.282 1.00 95.75 99 LYS A N 1
ATOM 771 C CA . LYS A 1 99 ? -7.475 3.728 12.394 1.00 95.75 99 LYS A CA 1
ATOM 772 C C . LYS A 1 99 ? -7.479 5.042 11.609 1.00 95.75 99 LYS A C 1
ATOM 774 O O . LYS A 1 99 ? -8.484 5.367 10.981 1.00 95.75 99 LYS A O 1
ATOM 779 N N . LYS A 1 100 ? -6.366 5.783 11.608 1.00 96.75 100 LYS A N 1
ATOM 780 C CA . LYS A 1 100 ? -6.235 7.013 10.808 1.00 96.75 100 LYS A CA 1
ATOM 781 C C . LYS A 1 100 ? -6.298 6.713 9.311 1.00 96.75 100 LYS A C 1
ATOM 783 O O . LYS A 1 100 ? -7.028 7.391 8.594 1.00 96.75 100 LYS A O 1
ATOM 788 N N . TYR A 1 101 ? -5.602 5.675 8.844 1.00 97.31 101 TYR A N 1
ATOM 789 C CA . TYR A 1 101 ? -5.664 5.268 7.437 1.00 97.31 101 TYR A CA 1
ATOM 790 C C . TYR A 1 101 ? -7.046 4.766 7.031 1.00 97.31 101 TYR A C 1
ATOM 792 O O . TYR A 1 101 ? -7.520 5.118 5.955 1.00 97.31 101 TYR A O 1
ATOM 800 N N . LEU A 1 102 ? -7.737 4.038 7.909 1.00 96.00 102 LEU A N 1
ATOM 801 C CA . LEU A 1 102 ? -9.123 3.634 7.686 1.00 96.00 102 LEU A CA 1
ATOM 802 C C . LEU A 1 102 ? -10.030 4.850 7.436 1.00 96.00 102 LEU A C 1
ATOM 804 O O . LEU A 1 102 ? -10.780 4.875 6.462 1.00 96.00 102 LEU A O 1
ATOM 808 N N . ALA A 1 103 ? -9.929 5.883 8.278 1.00 96.19 103 ALA A N 1
ATOM 809 C CA . ALA A 1 103 ? -10.682 7.122 8.097 1.00 96.19 103 ALA A CA 1
ATOM 810 C C . ALA A 1 103 ? -10.321 7.834 6.780 1.00 96.19 103 ALA A C 1
ATOM 812 O O . ALA A 1 103 ? -11.217 8.265 6.054 1.00 96.19 103 ALA A O 1
ATOM 813 N N . ALA A 1 104 ? -9.031 7.905 6.439 1.00 96.38 104 ALA A N 1
ATOM 814 C CA . ALA A 1 104 ? -8.561 8.513 5.195 1.00 96.38 104 ALA A CA 1
ATOM 815 C C . ALA A 1 104 ? -9.076 7.780 3.940 1.00 96.38 104 ALA A C 1
ATOM 817 O O . ALA A 1 104 ? -9.452 8.430 2.966 1.00 96.38 104 ALA A O 1
ATOM 818 N N . ILE A 1 105 ? -9.169 6.443 3.968 1.00 96.69 105 ILE A N 1
ATOM 819 C CA . ILE A 1 105 ? -9.748 5.653 2.868 1.00 96.69 105 ILE A CA 1
ATOM 820 C C . ILE A 1 105 ? -11.203 6.058 2.629 1.00 96.69 105 ILE A C 1
ATOM 822 O O . ILE A 1 105 ? -11.564 6.385 1.500 1.00 96.69 105 ILE A O 1
ATOM 826 N N . TYR A 1 106 ? -12.033 6.114 3.673 1.00 95.25 106 TYR A N 1
ATOM 827 C CA . TYR A 1 106 ? -13.428 6.537 3.517 1.00 95.25 106 TYR A CA 1
ATOM 828 C C . TYR A 1 106 ? -13.554 7.995 3.051 1.00 95.25 106 TYR A C 1
ATOM 830 O O . TYR A 1 106 ? -14.419 8.308 2.234 1.00 95.25 106 TYR A O 1
ATOM 838 N N . GLN A 1 107 ? -12.671 8.883 3.515 1.00 96.06 107 GLN A N 1
ATOM 839 C CA . GLN A 1 107 ? -12.645 10.287 3.090 1.00 96.06 107 GLN A CA 1
ATOM 840 C C . GLN A 1 107 ? -12.218 10.469 1.627 1.00 96.06 107 GLN A C 1
ATOM 842 O O . GLN A 1 107 ? -12.653 11.428 0.991 1.00 96.06 107 GLN A O 1
ATOM 847 N N . SER A 1 108 ? -11.416 9.551 1.078 1.00 93.25 108 SER A N 1
ATOM 848 C CA . SER A 1 108 ? -10.924 9.632 -0.303 1.00 93.25 108 SER A CA 1
ATOM 849 C C . SER A 1 108 ? -12.021 9.522 -1.369 1.00 93.25 108 SER A C 1
ATOM 851 O O . SER A 1 108 ? -11.819 9.970 -2.495 1.00 93.25 108 SER A O 1
ATOM 853 N N . LYS A 1 109 ? -13.180 8.935 -1.025 1.00 93.25 109 LYS A N 1
ATOM 854 C CA . LYS A 1 109 ? -14.289 8.614 -1.947 1.00 93.25 109 LYS A CA 1
ATOM 855 C C . LYS A 1 109 ? -13.896 7.694 -3.113 1.00 93.25 109 LYS A C 1
ATOM 857 O O . LYS A 1 109 ? -14.654 7.564 -4.075 1.00 93.25 109 LYS A O 1
ATOM 862 N N . ASP A 1 110 ? -12.752 7.019 -3.020 1.00 94.50 110 ASP A N 1
ATOM 863 C CA . ASP A 1 110 ? -12.333 5.991 -3.967 1.00 94.50 110 ASP A CA 1
ATOM 864 C C . ASP A 1 110 ? -13.188 4.733 -3.762 1.00 94.50 110 ASP A C 1
ATOM 866 O O . ASP A 1 110 ? -12.914 3.888 -2.908 1.00 94.50 110 ASP A O 1
ATOM 870 N N . SER A 1 111 ? -14.284 4.647 -4.518 1.00 95.25 111 SER A N 1
ATOM 871 C CA . SER A 1 111 ? -15.269 3.566 -4.380 1.00 95.25 111 SER A CA 1
ATOM 872 C C . SER A 1 111 ? -14.668 2.173 -4.571 1.00 95.25 111 SER A C 1
ATOM 874 O O . SER A 1 111 ? -15.094 1.234 -3.900 1.00 95.25 111 SER A O 1
ATOM 876 N N . PHE A 1 112 ? -13.652 2.037 -5.427 1.00 95.81 112 PHE A N 1
ATOM 877 C CA . PHE A 1 112 ? -12.973 0.765 -5.637 1.00 95.81 112 PHE A CA 1
ATOM 878 C C . PHE A 1 112 ? -12.228 0.339 -4.370 1.00 95.81 112 PHE A C 1
ATOM 880 O O . PHE A 1 112 ? -12.451 -0.761 -3.863 1.00 95.81 112 PHE A O 1
ATOM 887 N N . ILE A 1 113 ? -11.415 1.232 -3.799 1.00 96.38 113 ILE A N 1
ATOM 888 C CA . ILE A 1 113 ? -10.650 0.934 -2.582 1.00 96.38 113 ILE A CA 1
ATOM 889 C C . ILE A 1 113 ? -11.556 0.752 -1.364 1.00 96.38 113 ILE A C 1
ATOM 891 O O . ILE A 1 113 ? -11.312 -0.138 -0.549 1.00 96.38 113 ILE A O 1
ATOM 895 N N . ILE A 1 114 ? -12.636 1.527 -1.257 1.00 96.19 114 ILE A N 1
ATOM 896 C CA . ILE A 1 114 ? -13.647 1.349 -0.207 1.00 96.19 114 ILE A CA 1
ATOM 897 C C . ILE A 1 114 ? -14.290 -0.043 -0.303 1.00 96.19 114 ILE A C 1
ATOM 899 O O . ILE A 1 114 ? -14.449 -0.711 0.719 1.00 96.19 114 ILE A O 1
ATOM 903 N N . ASN A 1 115 ? -14.618 -0.519 -1.507 1.00 95.62 115 ASN A N 1
ATOM 904 C CA . ASN A 1 115 ? -15.164 -1.864 -1.693 1.00 95.62 115 ASN A CA 1
ATOM 905 C C . ASN A 1 115 ? -14.147 -2.948 -1.309 1.00 95.62 115 ASN A C 1
ATOM 907 O O . ASN A 1 115 ? -14.484 -3.830 -0.521 1.00 95.62 115 ASN A O 1
ATOM 911 N N . CYS A 1 116 ? -12.891 -2.836 -1.758 1.00 93.69 116 CYS A N 1
ATOM 912 C CA . CYS A 1 116 ? -11.828 -3.767 -1.362 1.00 93.69 116 CYS A CA 1
ATOM 913 C C . CYS A 1 116 ? -11.632 -3.823 0.160 1.00 93.69 116 CYS A C 1
ATOM 915 O O . CYS A 1 116 ? -11.426 -4.899 0.725 1.00 93.69 116 CYS A O 1
ATOM 917 N N . LEU A 1 117 ? -11.704 -2.674 0.833 1.00 94.31 117 LEU A N 1
ATOM 918 C CA . LEU A 1 117 ? -11.635 -2.586 2.287 1.00 94.31 117 LEU A CA 1
ATOM 919 C C . LEU A 1 117 ? -12.823 -3.290 2.952 1.00 94.31 117 LEU A C 1
ATOM 921 O O . LEU A 1 117 ? -12.621 -4.073 3.878 1.00 94.31 117 LEU A O 1
ATOM 925 N N . ASN A 1 118 ? -14.047 -3.042 2.487 1.00 93.81 118 ASN A N 1
ATOM 926 C CA . ASN A 1 118 ? -15.246 -3.678 3.032 1.00 93.81 118 ASN A CA 1
ATOM 927 C C . ASN A 1 118 ? -15.201 -5.203 2.888 1.00 93.81 118 ASN A C 1
ATOM 929 O O . ASN A 1 118 ? -15.534 -5.919 3.834 1.00 93.81 118 ASN A O 1
ATOM 933 N N . ASP A 1 119 ? -14.750 -5.704 1.740 1.00 93.88 119 ASP A N 1
ATOM 934 C CA . ASP A 1 119 ? -14.602 -7.140 1.506 1.00 93.88 119 ASP A CA 1
ATOM 935 C C . ASP A 1 119 ? -13.520 -7.747 2.405 1.00 93.88 119 ASP A C 1
ATOM 937 O O . ASP A 1 119 ? -13.736 -8.798 3.014 1.00 93.88 119 ASP A O 1
ATOM 941 N N . TYR A 1 120 ? -12.397 -7.044 2.587 1.00 92.81 120 TYR A N 1
ATOM 942 C CA . TYR A 1 120 ? -11.357 -7.442 3.533 1.00 92.81 120 TYR A CA 1
ATOM 943 C C . TYR A 1 120 ? -11.896 -7.536 4.970 1.00 92.81 120 TYR A C 1
ATOM 945 O O . TYR A 1 120 ? -11.726 -8.566 5.620 1.00 92.81 120 TYR A O 1
ATOM 953 N N . LEU A 1 121 ? -12.610 -6.514 5.452 1.00 90.94 121 LEU A N 1
ATOM 954 C CA . LEU A 1 121 ? -13.183 -6.491 6.805 1.00 90.94 121 LEU A CA 1
ATOM 955 C C . LEU A 1 121 ? -14.219 -7.600 7.029 1.00 90.94 121 LEU A C 1
ATOM 957 O O . LEU A 1 121 ? -14.254 -8.213 8.097 1.00 90.94 121 LEU A O 1
ATOM 961 N N . ARG A 1 122 ? -15.050 -7.888 6.020 1.00 89.94 122 ARG A N 1
ATOM 962 C CA . ARG A 1 122 ? -15.997 -9.011 6.062 1.00 89.94 122 ARG A CA 1
ATOM 963 C C . ARG A 1 122 ? -15.264 -10.341 6.173 1.00 89.94 122 ARG A C 1
ATOM 965 O O . ARG A 1 122 ? -15.641 -11.163 7.003 1.00 89.94 122 ARG A O 1
ATOM 972 N N . SER A 1 123 ? -14.216 -10.540 5.373 1.00 83.81 123 SER A N 1
ATOM 973 C CA . SER A 1 123 ? -13.429 -11.776 5.407 1.00 83.81 123 SER A CA 1
ATOM 974 C C . SER A 1 123 ? -12.745 -11.991 6.760 1.00 83.81 123 SER A C 1
ATOM 976 O O . SER A 1 123 ? -12.829 -13.089 7.301 1.00 83.81 123 SER A O 1
ATOM 978 N N . ASP A 1 124 ? -12.183 -10.935 7.355 1.00 77.50 124 ASP A N 1
ATOM 979 C CA . ASP A 1 124 ? -11.506 -10.997 8.654 1.00 77.50 124 ASP A CA 1
ATOM 980 C C . ASP A 1 124 ? -12.498 -11.294 9.797 1.00 77.50 124 ASP A C 1
ATOM 982 O O . ASP A 1 124 ? -12.237 -12.101 10.693 1.00 77.50 124 ASP A O 1
ATOM 986 N N . SER A 1 125 ? -13.703 -10.713 9.726 1.00 71.81 125 SER A N 1
ATOM 987 C CA . SER A 1 125 ? -14.798 -11.020 10.654 1.00 71.81 125 SER A CA 1
ATOM 988 C C . SER A 1 125 ? -15.257 -12.477 10.546 1.00 71.81 125 SER A C 1
ATOM 990 O O . SER A 1 125 ? -15.488 -13.121 11.570 1.00 71.81 125 SER A O 1
ATOM 992 N N . LEU A 1 126 ? -15.361 -13.019 9.329 1.00 61.78 126 LEU A N 1
ATOM 993 C CA . LEU A 1 126 ? -15.735 -14.417 9.105 1.00 61.78 126 LEU A CA 1
ATOM 994 C C . LEU A 1 126 ? -14.656 -15.379 9.610 1.00 61.78 126 LEU A C 1
ATOM 996 O O . LEU A 1 126 ? -14.989 -16.367 10.262 1.00 61.78 126 LEU A O 1
ATOM 1000 N N . THR A 1 127 ? -13.373 -15.085 9.391 1.00 59.31 127 THR A N 1
ATOM 1001 C CA . THR A 1 127 ? -12.282 -15.903 9.940 1.00 59.31 127 THR A CA 1
ATOM 1002 C C . THR A 1 127 ? -12.270 -15.877 11.462 1.00 59.31 127 THR A C 1
ATOM 1004 O O . THR A 1 127 ? -12.172 -16.935 12.072 1.00 59.31 127 THR A O 1
ATOM 1007 N N . ASN A 1 128 ? -12.487 -14.721 12.094 1.00 53.25 128 ASN A N 1
ATOM 1008 C CA . ASN A 1 128 ? -12.576 -14.628 13.556 1.00 53.25 128 ASN A CA 1
ATOM 1009 C C . ASN A 1 128 ? -13.794 -15.388 14.122 1.00 53.25 128 ASN A C 1
ATOM 1011 O O . ASN A 1 128 ? -13.711 -15.969 15.204 1.00 53.25 128 ASN A O 1
ATOM 1015 N N . GLN A 1 129 ? -14.904 -15.462 13.380 1.00 44.88 129 GLN A N 1
ATOM 1016 C CA . GLN A 1 129 ? -16.061 -16.295 13.739 1.00 44.88 129 GLN A CA 1
ATOM 1017 C C . GLN A 1 129 ? -15.806 -17.801 13.574 1.00 44.88 129 GLN A C 1
ATOM 1019 O O . GLN A 1 129 ? -16.379 -18.600 14.312 1.00 44.88 129 GLN A O 1
ATOM 1024 N N . ILE A 1 130 ? -14.955 -18.208 12.627 1.00 49.22 130 ILE A N 1
ATOM 1025 C CA . ILE A 1 130 ? -14.564 -19.613 12.459 1.00 49.22 130 ILE A CA 1
ATOM 1026 C C . ILE A 1 130 ? -13.571 -20.018 13.551 1.00 49.22 130 ILE A C 1
ATOM 1028 O O . ILE A 1 130 ? -13.772 -21.054 14.174 1.00 49.22 130 ILE A O 1
ATOM 1032 N N . THR A 1 131 ? -12.556 -19.204 13.856 1.00 45.16 131 THR A N 1
ATOM 1033 C CA . THR A 1 131 ? -11.557 -19.528 14.892 1.00 45.16 131 THR A CA 1
ATOM 1034 C C . THR A 1 131 ? -12.181 -19.609 16.288 1.00 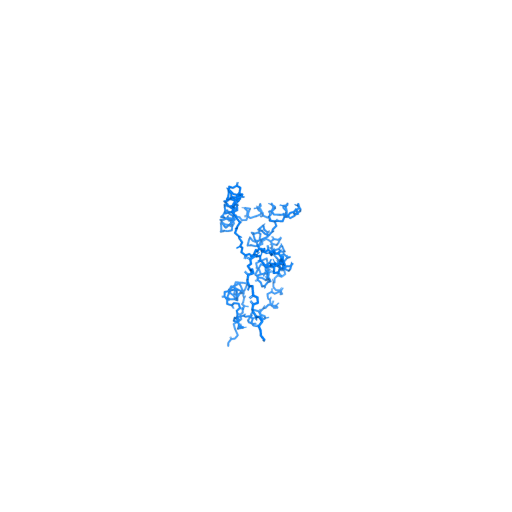45.16 131 THR A C 1
ATOM 1036 O O . THR A 1 131 ? -11.798 -20.464 17.074 1.00 45.16 131 THR A O 1
ATOM 1039 N N . THR A 1 132 ? -13.202 -18.793 16.580 1.00 44.41 132 THR A N 1
ATOM 1040 C CA . THR A 1 132 ? -13.951 -18.853 17.854 1.00 44.41 132 THR A CA 1
ATOM 1041 C C . THR A 1 132 ? -14.934 -20.025 17.944 1.00 44.41 132 THR A C 1
ATOM 1043 O O . THR A 1 132 ? -15.355 -20.380 19.041 1.00 44.41 132 THR A O 1
ATOM 1046 N N . LYS A 1 133 ? -15.294 -20.657 16.817 1.00 41.78 133 LYS A N 1
ATOM 1047 C CA . LYS A 1 133 ? -16.115 -21.883 16.779 1.00 41.78 133 LYS A CA 1
ATOM 1048 C C . LYS A 1 133 ? -15.298 -23.166 16.594 1.00 41.78 133 LYS A C 1
ATOM 1050 O O . LYS A 1 133 ? -15.826 -24.246 16.832 1.00 41.78 133 LYS A O 1
ATOM 1055 N N . ASN A 1 134 ? -14.030 -23.055 16.202 1.00 37.78 134 ASN A N 1
ATOM 1056 C CA . ASN A 1 134 ? -13.106 -24.165 15.974 1.00 37.78 134 ASN A CA 1
ATOM 1057 C C . ASN A 1 134 ? -11.900 -24.100 16.922 1.00 37.78 134 ASN A C 1
ATOM 1059 O O . ASN A 1 134 ? -10.754 -24.166 16.482 1.00 37.78 134 ASN A O 1
ATOM 1063 N N . GLU A 1 135 ? -12.136 -24.118 18.236 1.00 38.38 135 GLU A N 1
ATOM 1064 C CA . GLU A 1 135 ? -11.088 -24.511 19.198 1.00 38.38 135 GLU A CA 1
ATOM 1065 C C . GLU A 1 135 ? -10.631 -25.982 19.026 1.00 38.38 135 GLU A C 1
ATOM 1067 O O . GLU A 1 135 ? -9.782 -26.454 19.769 1.00 38.38 135 GLU A O 1
ATOM 1072 N N . ASN A 1 136 ? -11.124 -26.708 18.010 1.00 41.75 136 ASN A N 1
ATOM 1073 C CA . ASN A 1 136 ? -10.746 -28.093 17.712 1.00 41.75 136 ASN A CA 1
ATOM 1074 C C . ASN A 1 136 ? -10.335 -28.359 16.252 1.00 41.75 136 ASN A C 1
ATOM 1076 O O . ASN A 1 136 ? -10.431 -29.497 15.799 1.00 41.75 136 ASN A O 1
ATOM 1080 N N . TYR A 1 137 ? -9.847 -27.368 15.496 1.00 33.94 137 TYR A N 1
ATOM 1081 C CA . TYR A 1 137 ? -9.264 -27.660 14.177 1.00 33.94 137 TYR A CA 1
ATOM 1082 C C . TYR A 1 137 ? -7.972 -26.885 13.908 1.00 33.94 137 TYR A C 1
ATOM 1084 O O . TYR A 1 137 ? -7.971 -25.678 13.687 1.00 33.94 137 TYR A O 1
ATOM 1092 N N . SER A 1 138 ? -6.857 -27.621 13.905 1.00 33.66 138 SER A N 1
ATOM 1093 C CA . SER A 1 138 ? -5.519 -27.147 13.549 1.00 33.66 138 SER A CA 1
ATOM 1094 C C . SER A 1 138 ? -5.248 -27.429 12.065 1.00 33.66 138 SER A C 1
ATOM 1096 O O . SER A 1 138 ? -5.094 -28.598 11.700 1.00 33.66 138 SER A O 1
ATOM 1098 N N . PRO A 1 139 ? -5.154 -26.418 11.180 1.00 38.03 139 PRO A N 1
ATOM 1099 C CA . PRO A 1 139 ? -4.633 -26.627 9.842 1.00 38.03 139 PRO A CA 1
ATOM 1100 C C . PRO A 1 139 ? -3.108 -26.481 9.902 1.00 38.03 139 PRO A C 1
ATOM 1102 O O . PRO A 1 139 ? -2.553 -25.384 9.837 1.00 38.03 139 PRO A O 1
ATOM 1105 N N . ARG A 1 140 ? -2.415 -27.612 10.058 1.00 38.19 140 ARG A N 1
ATOM 1106 C CA . ARG A 1 140 ? -0.961 -27.697 9.875 1.00 38.19 140 ARG A CA 1
ATOM 1107 C C . ARG A 1 140 ? -0.635 -27.449 8.405 1.00 38.19 140 ARG A C 1
ATOM 1109 O O . ARG A 1 140 ? -0.890 -28.323 7.587 1.00 38.19 140 ARG A O 1
ATOM 1116 N N . PHE A 1 141 ? -0.029 -26.308 8.079 1.00 41.25 141 PHE A N 1
ATOM 1117 C CA . PHE A 1 141 ? 0.612 -26.135 6.769 1.00 41.25 141 PHE A CA 1
ATOM 1118 C C . PHE A 1 141 ? 2.024 -25.557 6.786 1.00 41.25 141 PHE A C 1
ATOM 1120 O O . PHE A 1 141 ? 2.552 -25.341 5.712 1.00 41.25 141 PHE A O 1
ATOM 1127 N N . PHE A 1 142 ? 2.675 -25.430 7.947 1.00 31.92 142 PHE A N 1
ATOM 1128 C CA . PHE A 1 142 ? 4.140 -25.471 8.063 1.00 31.92 142 PHE A CA 1
ATOM 1129 C C . PHE A 1 142 ? 4.505 -25.884 9.494 1.00 31.92 142 PHE A C 1
ATOM 1131 O O . PHE A 1 142 ? 4.413 -25.078 10.412 1.00 31.92 142 PHE A O 1
ATOM 1138 N N . ASN A 1 143 ? 4.892 -27.144 9.699 1.00 31.05 143 ASN A N 1
ATOM 1139 C CA . ASN A 1 143 ? 5.619 -27.548 10.900 1.00 31.05 143 ASN A CA 1
ATOM 1140 C C . ASN A 1 143 ? 6.786 -28.427 10.450 1.00 31.05 143 ASN A C 1
ATOM 1142 O O . ASN A 1 143 ? 6.639 -29.629 10.260 1.00 31.05 143 ASN A O 1
ATOM 1146 N N . THR A 1 144 ? 7.933 -27.802 10.212 1.00 40.84 144 THR A N 1
ATOM 1147 C CA . THR A 1 144 ? 9.216 -28.498 10.148 1.00 40.84 144 THR A CA 1
ATOM 1148 C C . THR A 1 144 ? 10.018 -28.065 11.357 1.00 40.84 144 THR A C 1
ATOM 1150 O O . THR A 1 144 ? 10.704 -27.047 11.324 1.00 40.84 144 THR A O 1
ATOM 1153 N N . ALA A 1 145 ? 9.901 -28.839 12.426 1.00 36.56 145 ALA A N 1
ATOM 1154 C CA . ALA A 1 145 ? 10.989 -29.059 13.360 1.00 36.56 145 ALA A CA 1
ATOM 1155 C C . ALA A 1 145 ? 10.730 -30.377 14.095 1.00 36.56 145 ALA A C 1
ATOM 1157 O O . ALA A 1 145 ? 9.599 -30.636 14.510 1.00 36.56 145 ALA A O 1
ATOM 1158 N N . SER A 1 146 ? 11.810 -31.121 14.339 1.00 37.31 146 SER A N 1
ATOM 1159 C CA . SER A 1 146 ? 11.925 -32.287 15.234 1.00 37.31 146 SER A CA 1
ATOM 1160 C C . SER A 1 146 ? 11.683 -33.671 14.610 1.00 37.31 146 SER A C 1
ATOM 1162 O O . SER A 1 146 ? 10.780 -34.398 15.010 1.00 37.31 146 SER A O 1
ATOM 1164 N N . GLU A 1 147 ? 12.576 -34.103 13.715 1.00 36.03 147 GLU A N 1
ATOM 1165 C CA . GLU A 1 147 ? 13.071 -35.486 13.817 1.00 36.03 147 GLU A CA 1
ATOM 1166 C C . GLU A 1 147 ? 14.064 -35.524 14.987 1.00 36.03 147 GLU A C 1
ATOM 1168 O O . GLU A 1 147 ? 15.266 -35.332 14.838 1.00 36.03 147 GLU A O 1
ATOM 1173 N N . SER A 1 148 ? 13.520 -35.666 16.190 1.00 43.81 148 SER A N 1
ATOM 1174 C CA . SER A 1 148 ? 14.251 -36.102 17.375 1.00 43.81 148 SER A CA 1
ATOM 1175 C C . SER A 1 148 ? 13.229 -36.618 18.377 1.00 43.81 148 SER A C 1
ATOM 1177 O O . SER A 1 148 ? 12.640 -35.834 19.117 1.00 43.81 148 SER A O 1
ATOM 1179 N N . LEU A 1 149 ? 12.995 -37.925 18.371 1.00 37.41 149 LEU A N 1
ATOM 1180 C CA . LEU A 1 149 ? 12.481 -38.652 19.527 1.00 37.41 149 LEU A CA 1
ATOM 1181 C C . LEU A 1 149 ? 13.016 -40.082 19.449 1.00 37.41 149 LEU A C 1
ATOM 1183 O O . LEU A 1 149 ? 12.486 -40.954 18.765 1.00 37.41 149 LEU A O 1
ATOM 1187 N N . GLU A 1 150 ? 14.142 -40.253 20.130 1.00 41.66 150 GLU A N 1
ATOM 1188 C CA . GLU A 1 150 ? 14.552 -41.499 20.759 1.00 41.66 150 GLU A CA 1
ATOM 1189 C C . GLU A 1 150 ? 13.405 -42.138 21.563 1.00 41.66 150 GLU A C 1
ATOM 1191 O O . GLU A 1 150 ? 12.617 -41.447 22.204 1.00 41.66 150 GLU A O 1
ATOM 1196 N N . ALA A 1 151 ? 13.451 -43.472 21.599 1.00 38.97 151 ALA A N 1
ATOM 1197 C CA . ALA A 1 151 ? 13.054 -44.341 22.708 1.00 38.97 151 ALA A CA 1
ATOM 1198 C C . ALA A 1 151 ? 11.559 -44.484 23.069 1.00 38.97 151 ALA A C 1
ATOM 1200 O O . ALA A 1 151 ? 10.974 -43.679 23.783 1.00 38.97 151 ALA A O 1
ATOM 1201 N N . MET A 1 152 ? 11.006 -45.643 22.693 1.00 38.12 152 MET A N 1
ATOM 1202 C CA . MET A 1 152 ? 10.219 -46.546 23.557 1.00 38.12 152 MET A CA 1
ATOM 1203 C C . MET A 1 152 ? 10.090 -47.872 22.790 1.00 38.12 152 MET A C 1
ATOM 1205 O O . MET A 1 152 ? 9.400 -47.954 21.782 1.00 38.12 152 MET A O 1
ATOM 1209 N N . GLU A 1 153 ? 10.965 -48.851 23.015 1.00 38.75 153 GLU A N 1
ATOM 1210 C CA . GLU A 1 153 ? 10.891 -49.824 24.115 1.00 38.75 153 GLU A CA 1
ATOM 1211 C C . GLU A 1 153 ? 9.540 -50.566 24.135 1.00 38.75 153 GLU A C 1
ATOM 1213 O O . GLU A 1 153 ? 8.582 -50.150 24.777 1.00 38.75 153 GLU A O 1
ATOM 1218 N N . PHE A 1 154 ? 9.482 -51.697 23.422 1.00 36.03 154 PHE A N 1
ATOM 1219 C CA . PHE A 1 154 ? 8.469 -52.732 23.623 1.00 36.03 154 PHE A CA 1
ATOM 1220 C C . PHE A 1 154 ? 9.199 -54.044 23.931 1.00 36.03 154 PHE A C 1
ATOM 1222 O O . PHE A 1 154 ? 9.820 -54.653 23.061 1.00 36.03 154 PHE A O 1
ATOM 1229 N N . LYS A 1 155 ? 9.171 -54.445 25.205 1.00 42.47 155 LYS A N 1
ATOM 1230 C CA . LYS A 1 155 ? 9.500 -55.804 25.648 1.00 42.47 155 LYS A CA 1
ATOM 1231 C C . LYS A 1 155 ? 8.387 -56.750 25.194 1.00 42.47 155 LYS A C 1
ATOM 1233 O O . LYS A 1 155 ? 7.227 -56.432 25.433 1.00 42.47 155 LYS A O 1
ATOM 1238 N N . GLN A 1 156 ? 8.741 -57.921 24.667 1.00 36.50 156 GLN A N 1
ATOM 1239 C CA . GLN A 1 156 ? 8.378 -59.210 25.281 1.00 36.50 156 GLN A CA 1
ATOM 1240 C C . GLN A 1 156 ? 8.971 -60.403 24.515 1.00 36.50 156 GLN A C 1
ATOM 1242 O O . GLN A 1 156 ? 8.698 -60.611 23.338 1.00 36.50 156 GLN A O 1
ATOM 1247 N N . ASP A 1 157 ? 9.804 -61.148 25.244 1.00 42.44 157 ASP A N 1
ATOM 1248 C CA . ASP A 1 157 ? 9.860 -62.607 25.366 1.00 42.44 157 ASP A CA 1
ATOM 1249 C C . ASP A 1 157 ? 9.594 -63.479 24.130 1.00 42.44 157 ASP A C 1
ATOM 1251 O O . ASP A 1 157 ? 8.452 -63.796 23.805 1.00 42.44 157 ASP A O 1
ATOM 1255 N N . TYR A 1 158 ? 10.672 -64.037 23.567 1.00 38.88 158 TYR A N 1
ATOM 1256 C CA . TYR A 1 158 ? 10.659 -65.430 23.111 1.00 38.88 158 TYR A CA 1
ATOM 1257 C C . TYR A 1 158 ? 12.079 -66.027 23.109 1.00 38.88 158 TYR A C 1
ATOM 1259 O O . TYR A 1 158 ? 12.924 -65.674 22.291 1.00 38.88 158 TYR A O 1
ATOM 1267 N N . SER A 1 159 ? 12.333 -66.934 24.056 1.00 46.00 159 SER A N 1
ATOM 1268 C CA . SER A 1 159 ? 13.389 -67.955 23.982 1.00 46.00 159 SER A CA 1
ATOM 1269 C C . SER A 1 159 ? 12.867 -69.103 23.113 1.00 46.00 159 SER A C 1
ATOM 1271 O O . SER A 1 159 ? 11.680 -69.424 23.217 1.00 46.00 159 SER A O 1
ATOM 1273 N N . PRO A 1 160 ? 13.700 -69.732 22.266 1.00 49.22 160 PRO A N 1
ATOM 1274 C CA . PRO A 1 160 ? 14.062 -71.101 22.632 1.00 49.22 160 PRO A CA 1
ATOM 1275 C C . PRO A 1 160 ? 15.478 -71.543 22.200 1.00 49.22 160 PRO A C 1
ATOM 1277 O O . PRO A 1 160 ? 15.881 -71.398 21.051 1.00 49.22 160 PRO A O 1
ATOM 1280 N N . SER A 1 161 ? 16.152 -72.178 23.166 1.00 45.78 161 SER A N 1
ATOM 1281 C CA . SER A 1 161 ? 16.987 -73.394 23.071 1.00 45.78 161 SER A CA 1
ATOM 1282 C C . SER A 1 161 ? 18.147 -73.481 22.064 1.00 45.78 161 SER A C 1
ATOM 1284 O O . SER A 1 161 ? 17.952 -73.539 20.852 1.00 45.78 161 SER A O 1
ATOM 1286 N N . GLU A 1 162 ? 19.344 -73.684 22.628 1.00 48.91 162 GLU A N 1
ATOM 1287 C CA . GLU A 1 162 ? 20.474 -74.386 22.003 1.00 48.91 162 GLU A CA 1
ATOM 1288 C C . GLU A 1 162 ? 20.045 -75.708 21.340 1.00 48.91 162 GLU A C 1
ATOM 1290 O O . GLU A 1 162 ? 19.080 -76.355 21.765 1.00 48.91 162 GLU A O 1
ATOM 1295 N N . PRO A 1 163 ? 20.851 -76.187 20.384 1.00 53.22 163 PRO A N 1
ATOM 1296 C CA . PRO A 1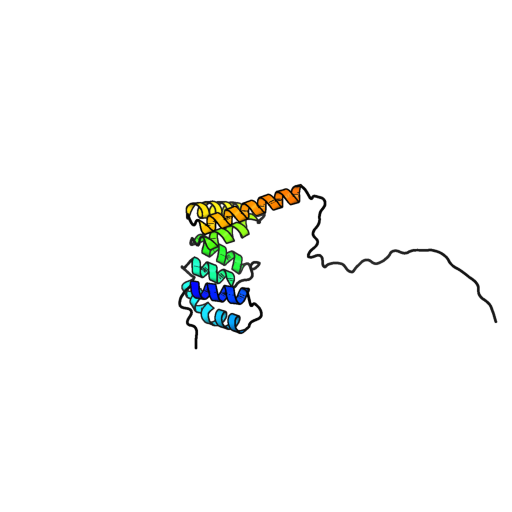 163 ? 21.518 -77.442 20.697 1.00 53.22 163 PRO A CA 1
ATOM 1297 C C . PRO A 1 163 ? 23.019 -77.416 20.405 1.00 53.22 163 PRO A C 1
ATOM 1299 O O . PRO A 1 163 ? 23.505 -76.821 19.445 1.00 53.22 163 PRO A O 1
ATOM 1302 N N . SER A 1 164 ? 23.720 -78.130 21.274 1.00 48.59 164 SER A N 1
ATOM 1303 C CA . SER A 1 164 ? 25.118 -78.525 21.204 1.00 48.59 164 SER A CA 1
ATOM 1304 C C . SER A 1 164 ? 25.403 -79.422 19.993 1.00 48.59 164 SER A C 1
ATOM 1306 O O . SER A 1 164 ? 24.599 -80.309 19.695 1.00 48.59 164 SER A O 1
ATOM 1308 N N . LEU A 1 165 ? 26.579 -79.246 19.380 1.00 44.97 165 LEU A N 1
ATOM 1309 C CA . LEU A 1 165 ? 27.538 -80.303 19.013 1.00 44.97 165 LEU A CA 1
ATOM 1310 C C . LEU A 1 165 ? 28.874 -79.681 18.587 1.00 44.97 165 LEU A C 1
ATOM 1312 O O . LEU A 1 165 ? 28.855 -78.783 17.718 1.00 44.97 165 LEU A O 1
#

Sequence (165 aa):
MSTQIKSSKDFAALIDLVQNNPHDPYFKMKVMEVLPQIKAGAKNNPLALYHLAKIYSPQSSLYRKTIIEAAELGSTNALFDAYKLLSKSNQSNDQQQAKKYLAAIYQSKDSFIINCLNDYLRSDSLTNQITTKNENYSPRFFNTASESLEAMEFKQDYSPSEPSL

Foldseek 3Di:
DQPPPPDLVSLLVLLVVCVVVVPDVVSVVNNVVCVVVLVVVVPLALSSLLSNLSVDDCPDPSNLVSLVVSVVSPDLSSLLVLLVVLCPDPDPVSVVVSVVSVVSNVVVPPPVSVVVNVVVVVVVVVVVVVVVVPPPDDDDDDDDDDPDDDDDDDDDDDDDDDDDD

pLDDT: mean 76.35, std 21.61, range [31.05, 97.44]

Radius of gyration: 26.42 Å; Cα contacts (8 Å, |Δi|>4): 130; chains: 1; bounding box: 44×94×55 Å

Mean predicted aligned error: 13.73 Å